Protein AF-A0A7C2QTT9-F1 (afdb_monomer)

Radius of gyration: 12.9 Å; Cα contacts (8 Å, |Δi|>4): 95; chains: 1; bounding box: 22×34×33 Å

Structure (mmCIF, N/CA/C/O backbone):
data_AF-A0A7C2QTT9-F1
#
_entry.id   AF-A0A7C2QTT9-F1
#
loop_
_atom_site.group_PDB
_atom_site.id
_atom_site.type_symbol
_atom_site.label_atom_id
_atom_site.label_alt_id
_atom_site.label_comp_id
_atom_site.label_asym_id
_atom_site.label_entity_id
_atom_site.label_seq_id
_atom_site.pdbx_PDB_ins_code
_atom_site.Cartn_x
_atom_site.Cartn_y
_atom_site.Cartn_z
_atom_site.occupancy
_atom_site.B_iso_or_equiv
_atom_site.auth_seq_id
_atom_site.auth_comp_id
_atom_site.auth_asym_id
_atom_site.auth_atom_id
_atom_site.pdbx_PDB_model_num
ATOM 1 N N . MET A 1 1 ? -8.439 10.350 14.409 1.00 94.12 1 MET A N 1
ATOM 2 C CA . MET A 1 1 ? -8.219 8.907 14.194 1.00 94.12 1 MET A CA 1
ATOM 3 C C . MET A 1 1 ? -6.976 8.754 13.346 1.00 94.12 1 MET A C 1
ATOM 5 O O . MET A 1 1 ? -6.868 9.468 12.357 1.00 94.12 1 MET A O 1
ATOM 9 N N . LEU A 1 2 ? -6.040 7.904 13.759 1.00 96.06 2 LEU A N 1
ATOM 10 C CA . LEU A 1 2 ? -4.827 7.636 12.989 1.00 96.06 2 LEU A CA 1
ATOM 11 C C . LEU A 1 2 ? -5.131 6.587 11.914 1.00 96.06 2 LEU A C 1
ATOM 13 O O . LEU A 1 2 ? -5.771 5.585 12.222 1.00 96.06 2 LEU A O 1
ATOM 17 N N . ILE A 1 3 ? -4.692 6.838 10.685 1.00 97.06 3 ILE A N 1
ATOM 18 C CA . ILE A 1 3 ? -4.789 5.933 9.540 1.00 97.06 3 ILE A CA 1
ATOM 19 C C . ILE A 1 3 ? -3.374 5.640 9.055 1.00 97.06 3 ILE A C 1
ATOM 21 O O . ILE A 1 3 ? -2.661 6.565 8.657 1.00 97.06 3 ILE A O 1
ATOM 25 N N . LYS A 1 4 ? -2.977 4.367 9.053 1.00 97.81 4 LYS A N 1
ATOM 26 C CA . LYS A 1 4 ? -1.741 3.930 8.402 1.00 97.81 4 LYS A CA 1
ATOM 27 C C . LYS A 1 4 ? -2.019 3.718 6.921 1.00 97.81 4 LYS A C 1
ATOM 29 O O . LYS A 1 4 ? -2.874 2.911 6.553 1.00 97.81 4 LYS A O 1
ATOM 34 N N . VAL A 1 5 ? -1.300 4.459 6.088 1.00 96.81 5 VAL A N 1
ATOM 35 C CA . VAL A 1 5 ? -1.335 4.359 4.631 1.00 96.81 5 VAL A CA 1
ATOM 36 C C . VAL A 1 5 ? -0.030 3.727 4.188 1.00 96.81 5 VAL A C 1
ATOM 38 O O . VAL A 1 5 ? 1.024 4.352 4.277 1.00 96.81 5 VAL A O 1
ATOM 41 N N . ALA A 1 6 ? -0.104 2.475 3.753 1.00 97.44 6 ALA A N 1
ATOM 42 C CA . ALA A 1 6 ? 1.051 1.725 3.302 1.00 97.44 6 ALA A CA 1
ATOM 43 C C . ALA A 1 6 ? 1.146 1.726 1.774 1.00 97.44 6 ALA A C 1
ATOM 45 O O . ALA A 1 6 ? 0.205 1.307 1.105 1.00 97.44 6 ALA A O 1
ATOM 46 N N . HIS A 1 7 ? 2.263 2.177 1.214 1.00 95.75 7 HIS A N 1
ATOM 47 C CA . HIS A 1 7 ? 2.486 2.215 -0.233 1.00 95.75 7 HIS A CA 1
ATOM 48 C C . HIS A 1 7 ? 3.958 1.978 -0.579 1.00 95.75 7 HIS A C 1
ATOM 50 O O . HIS A 1 7 ? 4.821 1.918 0.304 1.00 95.75 7 HIS A O 1
ATOM 56 N N . SER A 1 8 ? 4.255 1.796 -1.864 1.00 93.88 8 SER A 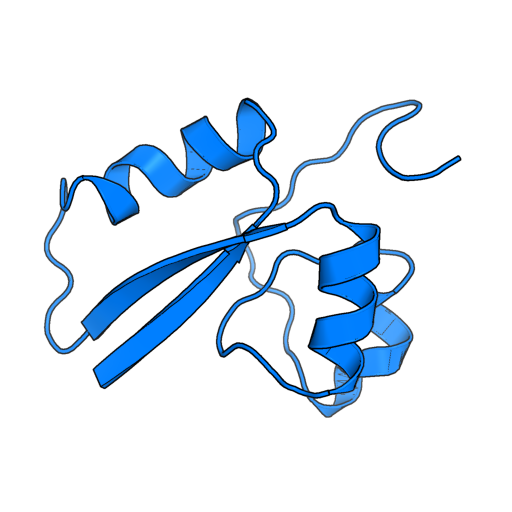N 1
ATOM 57 C CA . SER A 1 8 ? 5.629 1.572 -2.296 1.00 93.88 8 SER A CA 1
ATOM 58 C C . SER A 1 8 ? 6.449 2.865 -2.231 1.00 93.88 8 SER A C 1
ATOM 60 O O . SER A 1 8 ? 5.893 3.968 -2.242 1.00 93.88 8 SER A O 1
ATOM 62 N N . PRO A 1 9 ? 7.785 2.773 -2.155 1.00 92.44 9 PRO A N 1
ATOM 63 C CA . PRO A 1 9 ? 8.653 3.936 -2.289 1.00 92.44 9 PRO A CA 1
ATOM 64 C C . PRO A 1 9 ? 8.822 4.389 -3.754 1.00 92.44 9 PRO A C 1
ATOM 66 O O . PRO A 1 9 ? 9.702 5.212 -4.026 1.00 92.44 9 PRO A O 1
ATOM 69 N N . ASP A 1 10 ? 8.035 3.853 -4.695 1.00 90.56 10 ASP A N 1
ATOM 70 C CA . ASP A 1 10 ? 8.178 4.144 -6.118 1.00 90.56 10 ASP A CA 1
ATOM 71 C C . ASP A 1 10 ? 7.774 5.599 -6.440 1.00 90.56 10 ASP A C 1
ATOM 73 O O . ASP A 1 10 ? 6.963 6.210 -5.730 1.00 90.56 10 ASP A O 1
ATOM 77 N N . PRO A 1 11 ? 8.353 6.218 -7.490 1.00 91.31 11 PRO A N 1
ATOM 78 C CA . PRO A 1 11 ? 8.135 7.636 -7.782 1.00 91.31 11 PRO A CA 1
ATOM 79 C C . PRO A 1 11 ? 6.672 8.027 -8.024 1.00 91.31 11 PRO A C 1
ATOM 81 O O . PRO A 1 11 ? 6.274 9.149 -7.711 1.00 91.31 11 PRO A O 1
ATOM 84 N N . ASP A 1 12 ? 5.881 7.129 -8.600 1.00 90.75 12 ASP A N 1
ATOM 85 C CA . ASP A 1 12 ? 4.449 7.298 -8.825 1.00 90.75 12 ASP A CA 1
ATOM 86 C C . ASP A 1 12 ? 3.664 7.321 -7.509 1.00 90.75 12 ASP A C 1
ATOM 88 O O . ASP A 1 12 ? 2.871 8.242 -7.305 1.00 90.75 12 ASP A O 1
ATOM 92 N N . ASP A 1 13 ? 3.943 6.403 -6.582 1.00 92.25 13 ASP A N 1
ATOM 93 C CA . ASP A 1 13 ? 3.342 6.410 -5.243 1.00 92.25 13 ASP A CA 1
ATOM 94 C C . ASP A 1 13 ? 3.766 7.652 -4.448 1.00 92.25 13 ASP A C 1
ATOM 96 O O . ASP A 1 13 ? 2.926 8.361 -3.883 1.00 92.25 13 ASP A O 1
ATOM 100 N N . ALA A 1 14 ? 5.055 7.999 -4.482 1.00 92.44 14 ALA A N 1
ATOM 101 C CA . ALA A 1 14 ? 5.563 9.213 -3.850 1.00 92.44 14 ALA A CA 1
ATOM 102 C C . ALA A 1 14 ? 4.855 10.473 -4.376 1.00 92.44 14 ALA A C 1
ATOM 104 O O . ALA A 1 14 ? 4.542 11.384 -3.605 1.00 92.44 14 ALA A O 1
ATOM 105 N N . PHE A 1 15 ? 4.567 10.525 -5.679 1.00 93.44 15 PHE A N 1
ATOM 106 C CA . PHE A 1 15 ? 3.804 11.613 -6.278 1.00 93.44 15 PHE A CA 1
ATOM 107 C C . PHE A 1 15 ? 2.337 11.606 -5.828 1.00 93.44 15 PHE A C 1
ATOM 109 O O . PHE A 1 15 ? 1.822 12.656 -5.434 1.00 93.44 15 PHE A O 1
ATOM 116 N N . MET A 1 16 ? 1.672 10.446 -5.840 1.00 93.06 16 MET A N 1
ATOM 117 C CA . MET A 1 16 ? 0.266 10.309 -5.441 1.00 93.06 16 MET A CA 1
ATOM 11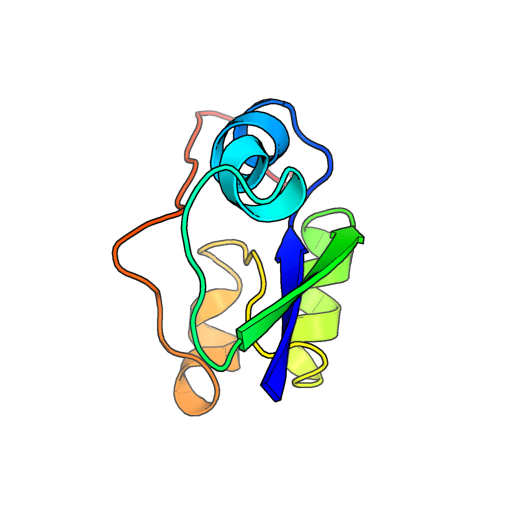8 C C . MET A 1 16 ? 0.025 10.739 -3.987 1.00 93.06 16 MET A C 1
ATOM 120 O O . MET A 1 16 ? -0.944 11.450 -3.710 1.00 93.06 16 MET A O 1
ATOM 124 N N . PHE A 1 17 ? 0.916 10.368 -3.064 1.00 93.12 17 PHE A N 1
ATOM 125 C CA . PHE A 1 17 ? 0.739 10.617 -1.629 1.00 93.12 17 PHE A CA 1
ATOM 126 C C . PHE A 1 17 ? 1.417 11.895 -1.112 1.00 93.12 17 PHE A C 1
ATOM 128 O O . PHE A 1 17 ? 1.158 12.308 0.023 1.00 93.12 17 PHE A O 1
ATOM 135 N N . TYR A 1 18 ? 2.201 12.603 -1.936 1.00 94.50 18 TYR A N 1
ATOM 136 C CA . TYR A 1 18 ? 2.929 13.819 -1.540 1.00 94.50 18 TYR A CA 1
ATOM 137 C C . TYR A 1 18 ? 2.058 14.844 -0.799 1.00 94.50 18 TYR A C 1
ATOM 139 O O . TYR A 1 18 ? 2.429 15.349 0.264 1.00 94.50 18 TYR A O 1
ATOM 147 N N . ALA A 1 19 ? 0.887 15.170 -1.353 1.00 95.06 19 ALA A N 1
ATOM 148 C CA . ALA A 1 19 ? 0.007 16.185 -0.780 1.00 95.06 19 ALA A CA 1
ATOM 149 C C . ALA A 1 19 ? -0.542 15.768 0.595 1.00 95.06 19 ALA A C 1
ATOM 151 O O . ALA A 1 19 ? -0.685 16.621 1.475 1.00 95.06 19 ALA A O 1
ATOM 152 N N . LEU A 1 20 ? -0.801 14.470 0.783 1.00 93.50 20 LEU A N 1
ATOM 153 C CA . LEU A 1 20 ? -1.258 13.895 2.045 1.00 93.50 20 LEU A CA 1
ATOM 154 C C . LEU A 1 20 ? -0.138 13.954 3.090 1.00 93.50 20 LEU A C 1
ATOM 156 O O . LEU A 1 20 ? -0.317 14.546 4.157 1.00 93.50 20 LEU A O 1
ATOM 160 N N . LYS A 1 21 ? 1.051 13.446 2.742 1.00 91.69 21 LYS A N 1
ATOM 161 C CA . LYS A 1 21 ? 2.240 13.438 3.606 1.00 91.69 21 LYS A CA 1
ATOM 162 C C . LYS A 1 21 ? 2.643 14.838 4.060 1.00 91.69 21 LYS A C 1
ATOM 164 O O . LYS A 1 21 ? 2.946 15.062 5.231 1.00 91.69 21 LYS A O 1
ATOM 169 N N . MET A 1 22 ? 2.616 15.798 3.138 1.00 95.00 22 MET A N 1
ATOM 170 C CA . MET A 1 22 ? 2.998 17.188 3.391 1.00 95.00 22 MET A CA 1
ATOM 171 C C . MET A 1 22 ? 1.853 18.052 3.935 1.00 95.00 22 MET A C 1
ATOM 173 O O . MET A 1 22 ? 2.013 19.272 4.020 1.00 95.00 22 MET A O 1
ATOM 177 N N . LYS A 1 23 ? 0.706 17.447 4.286 1.00 94.44 23 LYS A N 1
ATOM 178 C CA . LYS A 1 23 ? -0.475 18.118 4.856 1.00 94.44 23 LYS A CA 1
ATOM 179 C C . LYS A 1 23 ? -0.918 19.335 4.030 1.00 94.44 23 LYS A C 1
ATOM 181 O O . LYS A 1 23 ? -1.213 20.402 4.566 1.00 94.44 23 LYS A O 1
ATOM 186 N N . LYS A 1 24 ? -0.924 19.192 2.700 1.00 97.06 24 LYS A N 1
ATOM 187 C CA . LYS A 1 24 ? -1.227 20.269 1.736 1.00 97.06 24 LYS A CA 1
ATOM 188 C C . LYS A 1 24 ? -2.720 20.568 1.597 1.00 97.06 24 LYS A C 1
ATOM 190 O O . LYS A 1 24 ? -3.075 21.529 0.922 1.00 97.06 24 LYS A O 1
ATOM 195 N N . PHE A 1 25 ? -3.581 19.775 2.228 1.00 95.75 25 PHE A N 1
ATOM 196 C CA . PHE A 1 25 ? -5.021 19.993 2.288 1.00 95.75 25 PHE A CA 1
ATOM 197 C C . PHE A 1 25 ? -5.576 19.601 3.669 1.00 95.75 25 PHE A C 1
ATOM 199 O O . PHE A 1 25 ? -4.939 18.817 4.378 1.00 95.75 25 PHE A O 1
ATOM 206 N N . PRO A 1 26 ? -6.740 20.141 4.081 1.00 96.31 26 PRO A N 1
ATOM 207 C CA . PRO A 1 26 ? -7.347 19.799 5.363 1.00 96.31 26 PRO A CA 1
ATOM 208 C C . PRO A 1 26 ? -7.786 18.333 5.431 1.00 96.31 26 PRO A C 1
ATOM 210 O O . PRO A 1 26 ? -8.517 17.856 4.566 1.00 96.31 26 PRO A O 1
ATOM 213 N N . THR A 1 27 ? -7.419 17.655 6.516 1.00 95.06 27 THR A N 1
ATOM 214 C CA . THR A 1 27 ? -7.859 16.293 6.847 1.00 95.06 27 THR A CA 1
ATOM 215 C C . THR A 1 27 ? -8.555 16.286 8.214 1.00 95.06 27 THR A C 1
ATOM 217 O O . THR A 1 27 ? -7.995 15.809 9.202 1.00 95.06 27 THR A O 1
ATOM 220 N N . PRO A 1 28 ? -9.756 16.883 8.340 1.00 94.62 28 PRO A N 1
ATOM 221 C CA . PRO A 1 28 ? -10.425 16.982 9.632 1.00 94.62 28 PRO A CA 1
ATOM 222 C C . PRO A 1 28 ? -10.690 15.583 10.198 1.00 94.62 28 PRO A C 1
ATOM 224 O O . PRO A 1 28 ? -11.130 14.691 9.480 1.00 94.62 28 PRO A O 1
ATOM 227 N N . ASN A 1 29 ? -10.438 15.406 11.496 1.00 96.06 29 ASN A N 1
ATOM 228 C CA . ASN A 1 29 ? -10.628 14.158 12.249 1.00 96.06 29 ASN A CA 1
ATOM 229 C C . ASN A 1 29 ? -9.668 13.002 11.910 1.00 96.06 29 ASN A C 1
ATOM 231 O O . ASN A 1 29 ? -9.690 11.994 12.625 1.00 96.06 29 ASN A O 1
ATOM 235 N N . TYR A 1 30 ? -8.801 13.144 10.904 1.00 95.94 30 TYR A N 1
ATOM 236 C CA . TYR A 1 30 ? -7.855 12.107 10.490 1.00 95.94 30 TYR A CA 1
ATOM 237 C C . TYR A 1 30 ? -6.408 12.591 10.556 1.00 95.94 30 TYR A C 1
ATOM 239 O O . TYR A 1 30 ? -6.077 13.696 10.126 1.00 95.94 30 TYR A O 1
ATOM 247 N N . GLU A 1 31 ? -5.546 11.720 11.064 1.00 95.50 31 GLU A N 1
ATOM 248 C CA . GLU A 1 31 ? -4.098 11.828 10.939 1.00 95.50 31 GLU A CA 1
ATOM 249 C C . GLU A 1 31 ? -3.606 10.657 10.099 1.00 95.50 31 GLU A C 1
ATOM 251 O O . GLU A 1 31 ? -4.138 9.554 10.212 1.00 95.50 31 GLU A O 1
ATOM 256 N N . PHE A 1 32 ? -2.607 10.904 9.260 1.00 96.06 32 PHE A N 1
ATOM 257 C CA . PHE A 1 32 ? -2.078 9.905 8.344 1.00 96.06 32 PHE A CA 1
ATOM 258 C C . PHE A 1 32 ? -0.624 9.604 8.687 1.00 96.06 32 PHE A C 1
ATOM 260 O O . PHE A 1 32 ? 0.208 10.515 8.753 1.00 96.06 32 PHE A O 1
ATOM 267 N N . GLU A 1 33 ? -0.342 8.325 8.903 1.00 95.69 33 GLU A N 1
ATOM 268 C CA . GLU A 1 33 ? 1.001 7.776 9.022 1.00 95.69 33 GLU A CA 1
ATOM 269 C C . GLU A 1 33 ? 1.350 7.043 7.731 1.00 95.69 33 GLU A C 1
ATOM 271 O O . GLU A 1 33 ? 0.537 6.312 7.174 1.00 95.69 33 GLU A O 1
ATOM 276 N N . ASP A 1 34 ? 2.564 7.275 7.258 1.00 94.75 34 ASP A N 1
ATOM 277 C CA . ASP A 1 34 ? 3.043 6.814 5.963 1.00 94.75 34 ASP A CA 1
ATOM 278 C C . ASP A 1 34 ? 3.963 5.613 6.191 1.00 94.75 34 ASP A C 1
ATOM 280 O O . ASP A 1 34 ? 4.951 5.737 6.926 1.00 94.75 34 ASP A O 1
ATOM 284 N N . ILE A 1 35 ? 3.616 4.464 5.616 1.00 97.44 35 ILE A N 1
ATOM 285 C CA . ILE A 1 35 ? 4.349 3.208 5.773 1.00 97.44 35 ILE A CA 1
ATOM 286 C C . ILE A 1 35 ? 4.897 2.795 4.408 1.00 97.44 35 ILE A C 1
ATOM 288 O O . ILE A 1 35 ? 4.151 2.432 3.504 1.00 97.44 35 ILE A O 1
A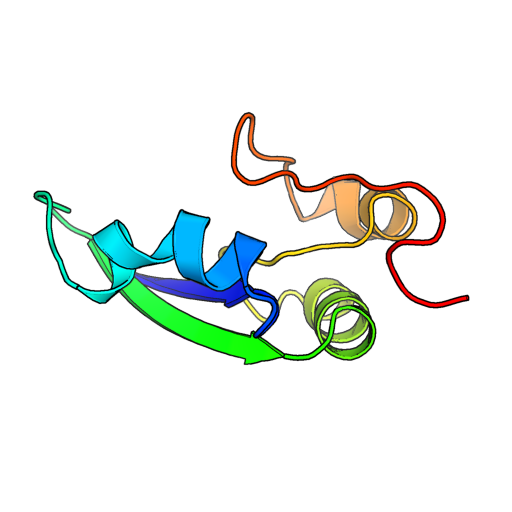TOM 292 N N . LEU A 1 36 ? 6.218 2.814 4.266 1.00 96.75 36 LEU A N 1
ATOM 293 C CA . LEU A 1 36 ? 6.868 2.410 3.022 1.00 96.75 36 LEU A CA 1
ATOM 294 C C . LEU A 1 36 ? 7.210 0.920 3.049 1.00 96.75 36 LEU A C 1
ATOM 296 O O . LEU A 1 36 ? 7.829 0.439 4.000 1.00 96.75 36 LEU A O 1
ATOM 300 N N . GLY A 1 37 ? 6.861 0.208 1.982 1.00 96.31 37 GLY A N 1
ATOM 301 C CA . GLY A 1 37 ? 7.231 -1.194 1.787 1.00 96.31 37 GLY A CA 1
ATOM 302 C C . GLY A 1 37 ? 7.173 -1.590 0.318 1.00 96.31 37 GLY A C 1
ATOM 303 O O . GLY A 1 37 ? 6.383 -1.040 -0.440 1.00 96.31 37 GLY A O 1
ATOM 304 N N . ASP A 1 38 ? 8.006 -2.537 -0.108 1.00 94.38 38 ASP A N 1
ATOM 305 C CA . ASP A 1 38 ? 7.867 -3.104 -1.451 1.00 94.38 38 ASP A CA 1
ATOM 306 C C . ASP A 1 38 ? 6.527 -3.848 -1.589 1.00 94.38 38 ASP A C 1
ATOM 308 O O . ASP A 1 38 ? 5.962 -4.332 -0.604 1.00 94.38 38 ASP A O 1
ATOM 312 N N . ILE A 1 39 ? 6.013 -3.957 -2.815 1.00 92.94 39 ILE A N 1
ATOM 313 C CA . ILE A 1 39 ? 4.662 -4.483 -3.049 1.00 92.94 39 ILE A CA 1
ATOM 314 C C . ILE A 1 39 ? 4.477 -5.928 -2.562 1.00 92.94 39 ILE A C 1
ATOM 316 O O . ILE A 1 39 ? 3.373 -6.291 -2.172 1.00 92.94 39 ILE A O 1
ATOM 320 N N . GLU A 1 40 ? 5.530 -6.752 -2.529 1.00 94.38 40 GLU A N 1
ATOM 321 C CA . GLU A 1 40 ? 5.441 -8.125 -2.018 1.00 94.38 40 GLU A CA 1
ATOM 322 C C . GLU A 1 40 ? 5.357 -8.147 -0.487 1.00 94.38 40 GLU A C 1
ATOM 324 O O . GLU A 1 40 ? 4.559 -8.897 0.083 1.00 94.38 40 GLU A O 1
ATOM 329 N N . THR A 1 41 ? 6.110 -7.281 0.192 1.00 97.38 41 THR A N 1
ATOM 330 C CA . THR A 1 41 ? 5.941 -7.046 1.631 1.00 97.38 41 THR A CA 1
ATOM 331 C C . THR A 1 41 ? 4.528 -6.550 1.942 1.00 97.38 41 THR A C 1
ATOM 333 O O . THR A 1 41 ? 3.870 -7.104 2.824 1.00 97.38 41 THR A O 1
ATOM 336 N N . LEU A 1 42 ? 4.014 -5.574 1.187 1.00 97.25 42 LEU A N 1
ATOM 337 C CA . LEU A 1 42 ? 2.660 -5.045 1.386 1.00 97.25 42 LEU A CA 1
ATOM 338 C C . LEU A 1 42 ? 1.576 -6.097 1.118 1.00 97.25 42 LEU A C 1
ATOM 340 O O . LEU A 1 42 ? 0.649 -6.223 1.916 1.00 97.25 42 LEU A O 1
ATOM 344 N N . ASN A 1 43 ? 1.732 -6.927 0.079 1.00 97.06 43 ASN A N 1
ATOM 345 C CA . ASN A 1 43 ? 0.843 -8.065 -0.175 1.00 97.06 43 ASN A CA 1
ATOM 346 C C . ASN A 1 43 ? 0.754 -8.988 1.052 1.00 97.06 43 ASN A C 1
ATOM 348 O O . ASN A 1 43 ? -0.339 -9.400 1.438 1.00 97.06 43 ASN A O 1
ATOM 352 N N . ARG A 1 44 ? 1.887 -9.308 1.692 1.00 97.75 44 ARG A N 1
ATOM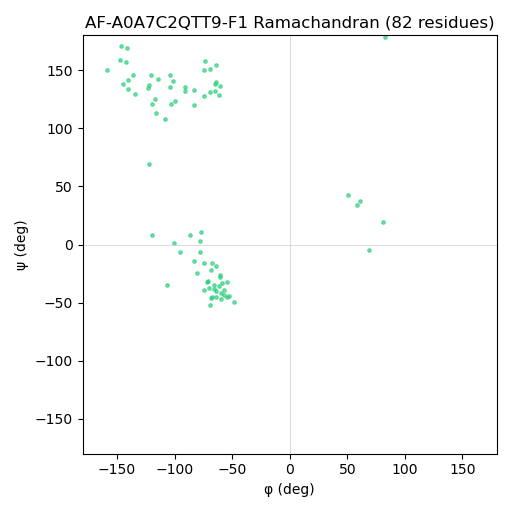 353 C CA . ARG A 1 44 ? 1.929 -10.189 2.875 1.00 97.75 44 ARG A CA 1
ATOM 354 C C . ARG A 1 44 ? 1.319 -9.548 4.114 1.00 97.75 44 ARG A C 1
ATOM 356 O O . ARG A 1 44 ? 0.689 -10.250 4.902 1.00 97.75 44 ARG A O 1
ATOM 363 N N . GLU A 1 45 ? 1.515 -8.250 4.302 1.00 98.25 45 GLU A N 1
ATOM 364 C CA . GLU A 1 45 ? 0.942 -7.507 5.426 1.00 98.25 45 GLU A CA 1
ATOM 365 C C . GLU A 1 45 ? -0.570 -7.301 5.275 1.00 98.25 45 GLU A C 1
ATOM 367 O O . GLU A 1 45 ? -1.298 -7.372 6.265 1.00 98.25 45 GLU A O 1
ATOM 372 N N . ALA A 1 46 ? -1.075 -7.160 4.048 1.00 97.81 46 ALA A N 1
ATOM 373 C CA . ALA A 1 46 ? -2.510 -7.096 3.788 1.00 97.81 46 ALA A CA 1
ATOM 374 C C . ALA A 1 46 ? -3.241 -8.382 4.217 1.00 97.81 46 ALA A C 1
ATOM 376 O O . ALA A 1 46 ? -4.337 -8.312 4.768 1.00 97.81 46 ALA A O 1
ATOM 377 N N . MET A 1 47 ? -2.608 -9.555 4.068 1.00 97.38 47 MET A N 1
ATOM 378 C CA . MET A 1 47 ? -3.153 -10.837 4.556 1.00 97.38 47 MET A CA 1
ATOM 379 C C . MET A 1 47 ? -3.285 -10.897 6.087 1.00 97.38 47 MET A C 1
ATOM 381 O O . MET A 1 47 ? -3.988 -11.758 6.610 1.00 97.38 47 MET A O 1
ATOM 385 N N . LYS A 1 48 ? -2.575 -10.023 6.810 1.00 98.00 48 LYS A N 1
ATOM 386 C CA . LYS A 1 48 ? -2.613 -9.907 8.276 1.00 98.00 48 LYS A CA 1
ATOM 387 C 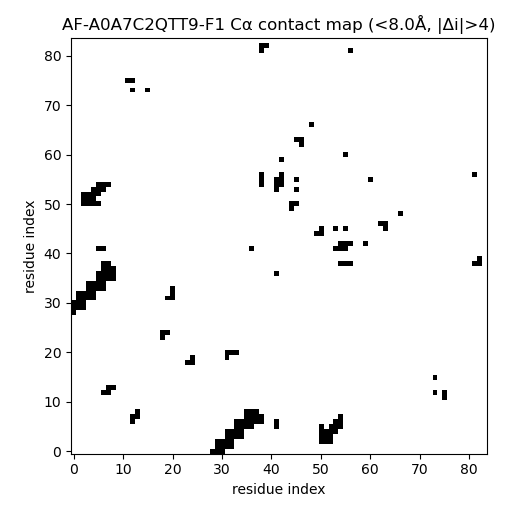C . LYS A 1 48 ? -3.488 -8.749 8.752 1.00 98.00 48 LYS A C 1
ATOM 389 O O . LYS A 1 48 ? -3.560 -8.517 9.955 1.00 98.00 48 LYS A O 1
ATOM 394 N N . GLU A 1 49 ? -4.107 -8.018 7.826 1.00 97.50 49 GLU A N 1
ATOM 395 C CA . GLU A 1 49 ? -4.916 -6.833 8.115 1.00 97.50 49 GLU A CA 1
ATOM 396 C C . GLU A 1 49 ? -4.111 -5.738 8.858 1.00 97.50 49 GLU A C 1
ATOM 398 O O . GLU A 1 49 ? -4.625 -5.024 9.718 1.00 97.50 49 GLU A O 1
ATOM 403 N N . SER A 1 50 ? -2.810 -5.611 8.551 1.00 98.00 50 SER A N 1
ATOM 404 C CA . SER A 1 50 ? -1.872 -4.771 9.318 1.00 98.00 50 SER A CA 1
ATOM 405 C C . SER A 1 50 ? -2.115 -3.259 9.201 1.00 98.00 50 SER A C 1
ATOM 407 O O . SER A 1 50 ? -1.666 -2.501 10.072 1.00 98.00 50 SER A O 1
ATOM 409 N N . TYR A 1 51 ? -2.786 -2.796 8.141 1.00 98.06 51 TYR A N 1
ATOM 410 C CA . TYR A 1 51 ? -2.934 -1.372 7.805 1.00 98.06 51 TYR A CA 1
ATOM 411 C C . TYR A 1 51 ? -4.363 -1.030 7.383 1.00 98.06 51 TYR A C 1
ATOM 413 O O . TYR A 1 51 ? -5.019 -1.822 6.709 1.00 98.06 51 TYR A O 1
ATOM 421 N N . GLU A 1 52 ? -4.834 0.171 7.719 1.00 97.44 52 GLU A N 1
ATOM 422 C CA . GLU A 1 52 ? -6.173 0.631 7.332 1.00 97.44 52 GLU A CA 1
ATOM 423 C C . GLU A 1 52 ? -6.270 0.931 5.826 1.00 97.44 52 GLU A C 1
ATOM 425 O O . GLU A 1 52 ? -7.328 0.744 5.227 1.00 97.44 52 GLU A O 1
ATOM 430 N N . VAL A 1 53 ? -5.170 1.373 5.205 1.00 96.88 53 VAL A N 1
ATOM 431 C CA . VAL A 1 53 ? -5.045 1.574 3.755 1.00 96.88 53 VAL A CA 1
ATOM 432 C C . VAL A 1 53 ? -3.712 0.987 3.298 1.00 96.88 53 VAL A C 1
ATOM 434 O O . VAL A 1 53 ? -2.674 1.295 3.876 1.00 96.88 53 VAL A O 1
ATOM 437 N N . THR A 1 54 ? -3.714 0.152 2.258 1.00 97.56 54 THR A N 1
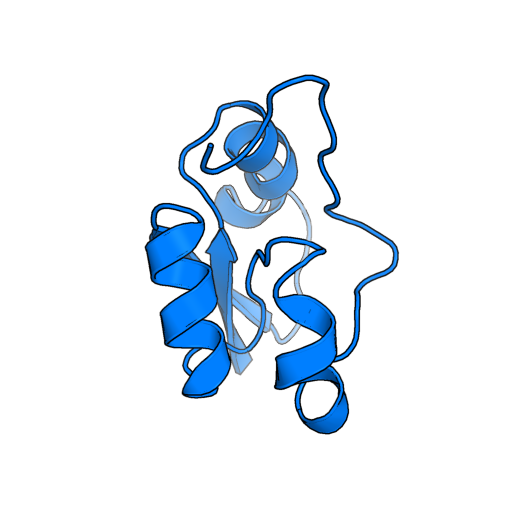ATOM 438 C CA . THR A 1 54 ? -2.485 -0.460 1.735 1.00 97.56 54 THR A CA 1
ATOM 439 C C . THR A 1 54 ? -2.527 -0.611 0.217 1.00 97.56 54 THR A C 1
ATOM 441 O O . THR A 1 54 ? -3.559 -0.978 -0.347 1.00 97.56 54 THR A O 1
ATOM 444 N N . ALA A 1 55 ? -1.409 -0.317 -0.448 1.00 96.31 55 ALA A N 1
ATOM 445 C CA . ALA A 1 55 ? -1.180 -0.699 -1.830 1.00 96.31 55 ALA A CA 1
ATOM 446 C C . ALA A 1 55 ? -1.125 -2.227 -1.929 1.00 96.31 55 ALA A C 1
ATOM 448 O O . ALA A 1 55 ? -0.535 -2.906 -1.090 1.00 96.31 55 ALA A O 1
ATOM 449 N N . ILE A 1 56 ? -1.748 -2.762 -2.971 1.00 95.94 56 ILE A N 1
ATOM 450 C CA . ILE A 1 56 ? -1.862 -4.197 -3.195 1.00 95.94 56 ILE A CA 1
ATOM 451 C C . ILE A 1 56 ? -1.680 -4.472 -4.680 1.00 95.94 56 ILE A C 1
ATOM 453 O O . ILE A 1 56 ? -2.175 -3.728 -5.530 1.00 95.94 56 ILE A O 1
ATOM 457 N N . SER A 1 57 ? -0.996 -5.561 -5.018 1.00 94.19 57 SER A N 1
ATOM 458 C CA . SER A 1 57 ? -1.034 -6.035 -6.397 1.00 94.19 57 SER A CA 1
ATOM 459 C C . SER A 1 57 ? -2.461 -6.467 -6.754 1.00 94.19 57 SER A C 1
ATOM 461 O O . SER A 1 57 ? -3.147 -7.122 -5.967 1.00 94.19 57 SER A O 1
ATOM 463 N N . ILE A 1 58 ? -2.918 -6.160 -7.971 1.00 92.31 58 ILE A N 1
ATOM 464 C CA . ILE A 1 58 ? -4.271 -6.561 -8.396 1.00 92.31 58 ILE A CA 1
ATOM 465 C C . ILE A 1 58 ? -4.455 -8.087 -8.385 1.00 92.31 58 ILE A C 1
ATOM 467 O O . ILE A 1 58 ? -5.560 -8.582 -8.190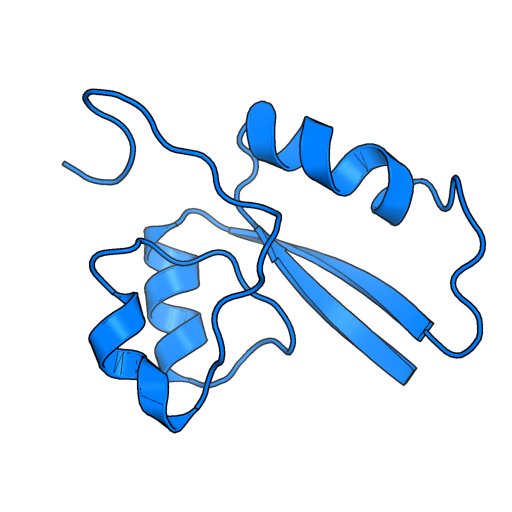 1.00 92.31 58 ILE A O 1
ATOM 471 N N . HIS A 1 59 ? -3.358 -8.833 -8.541 1.00 92.44 59 HIS A N 1
ATOM 472 C CA . HIS A 1 59 ? -3.338 -10.284 -8.394 1.00 92.44 59 HIS A CA 1
ATOM 473 C C . HIS A 1 59 ? -3.625 -10.740 -6.957 1.00 92.44 59 HIS A C 1
ATOM 475 O O . HIS A 1 59 ? -4.305 -11.746 -6.771 1.00 92.44 59 HIS A O 1
ATOM 481 N N . ALA A 1 60 ? -3.121 -10.021 -5.949 1.00 95.12 60 ALA A N 1
ATOM 482 C CA . ALA A 1 60 ? -3.300 -10.376 -4.545 1.00 95.12 60 ALA A CA 1
ATOM 483 C C . ALA A 1 60 ? -4.666 -9.941 -3.980 1.00 95.12 60 ALA A C 1
ATOM 485 O O . ALA A 1 60 ? -5.168 -10.571 -3.051 1.00 95.12 60 ALA A O 1
ATOM 486 N N . TYR A 1 61 ? -5.309 -8.918 -4.555 1.00 96.19 61 TYR A N 1
ATOM 487 C CA . TYR A 1 61 ? -6.582 -8.393 -4.045 1.00 96.19 61 TYR A CA 1
ATOM 488 C C . TYR A 1 61 ? -7.703 -9.442 -3.853 1.00 96.19 61 TYR A C 1
ATOM 490 O O . TYR A 1 61 ? -8.336 -9.426 -2.795 1.00 96.19 61 TYR A O 1
ATOM 498 N N . PRO A 1 62 ? -7.963 -10.386 -4.786 1.00 97.19 62 PRO A N 1
ATOM 499 C CA . PRO A 1 62 ? -9.017 -11.386 -4.606 1.00 97.19 62 PRO A CA 1
ATOM 500 C C . PRO A 1 62 ? -8.905 -12.187 -3.301 1.00 97.19 62 PRO A C 1
ATOM 502 O O . PRO A 1 62 ? -9.934 -12.533 -2.723 1.00 97.19 62 PRO A O 1
ATOM 505 N N . TYR A 1 63 ? -7.685 -12.428 -2.808 1.00 97.56 63 TYR A N 1
ATOM 506 C CA . TYR A 1 63 ? -7.430 -13.201 -1.587 1.00 97.56 63 TYR A CA 1
ATOM 507 C C . TYR A 1 63 ? -7.754 -12.451 -0.289 1.00 97.56 63 TYR A C 1
ATOM 509 O O . TYR A 1 63 ? -7.861 -13.090 0.752 1.00 97.56 63 TYR A O 1
ATOM 517 N N . ILE A 1 64 ? -7.911 -11.125 -0.348 1.00 97.56 64 ILE A N 1
ATOM 518 C CA . ILE A 1 64 ? -8.234 -10.261 0.802 1.00 97.56 64 ILE A CA 1
ATOM 519 C C . ILE A 1 64 ? -9.558 -9.506 0.617 1.00 97.56 64 ILE A C 1
ATOM 521 O O . ILE A 1 64 ? -9.878 -8.594 1.380 1.00 97.56 64 ILE A O 1
ATOM 525 N N . SER A 1 65 ? -10.316 -9.840 -0.430 1.00 97.81 65 SER A N 1
ATOM 526 C CA . SER A 1 65 ? -11.501 -9.083 -0.853 1.00 97.81 65 SER A CA 1
ATOM 527 C C . SER A 1 65 ? -12.671 -9.138 0.138 1.00 97.81 65 SER A C 1
ATOM 529 O O . SER A 1 65 ? -13.573 -8.307 0.069 1.00 97.81 65 SER A O 1
ATOM 531 N N . ASP A 1 66 ? -12.654 -10.075 1.087 1.00 97.75 66 ASP A N 1
ATOM 532 C CA . ASP A 1 66 ? -13.607 -10.151 2.196 1.00 97.75 66 ASP A CA 1
ATOM 533 C C . ASP A 1 66 ? -13.240 -9.234 3.378 1.00 97.75 66 ASP A C 1
ATOM 535 O O . ASP A 1 66 ? -14.081 -8.995 4.246 1.00 97.75 66 ASP A O 1
ATOM 539 N N . LYS A 1 67 ? -12.003 -8.720 3.419 1.00 97.69 67 LYS A N 1
ATOM 540 C CA . LYS A 1 67 ? -11.485 -7.812 4.459 1.00 97.69 67 LYS A CA 1
ATOM 541 C C . LYS A 1 67 ? -11.330 -6.378 3.969 1.00 97.69 67 LYS A C 1
ATOM 543 O O . LYS A 1 67 ? -11.568 -5.439 4.724 1.00 97.69 67 LYS A O 1
ATOM 548 N N . TYR A 1 68 ? -10.956 -6.213 2.703 1.00 98.06 68 TYR A N 1
ATOM 549 C CA . TYR A 1 68 ? -10.637 -4.922 2.102 1.00 98.06 68 TYR A CA 1
ATOM 550 C C . TYR A 1 68 ? -11.533 -4.588 0.909 1.00 98.06 68 TYR A C 1
ATOM 552 O O . TYR A 1 68 ? -11.877 -5.433 0.080 1.00 98.06 68 TYR A O 1
ATOM 560 N N . ALA A 1 69 ? -11.824 -3.297 0.765 1.00 97.38 69 ALA A N 1
ATOM 561 C CA . ALA A 1 69 ? -12.440 -2.734 -0.430 1.00 97.38 69 ALA A CA 1
ATOM 562 C C . ALA A 1 69 ? -11.384 -2.045 -1.306 1.00 97.38 69 ALA A C 1
ATOM 564 O O . ALA A 1 69 ? -10.506 -1.353 -0.789 1.00 97.38 69 ALA A O 1
ATOM 565 N N . LEU A 1 70 ? -11.495 -2.188 -2.631 1.00 95.56 70 LEU A N 1
ATOM 566 C CA . LEU A 1 70 ? -10.704 -1.376 -3.559 1.00 95.56 70 LEU A CA 1
ATOM 567 C C . LEU A 1 70 ? -11.179 0.077 -3.528 1.00 95.56 70 LEU A C 1
ATOM 569 O O . LEU A 1 70 ? -12.370 0.359 -3.673 1.00 95.56 70 LEU A O 1
ATOM 573 N N . LEU A 1 71 ? -10.228 0.999 -3.399 1.00 94.38 71 LEU A N 1
ATOM 574 C CA . LEU A 1 71 ? -10.487 2.419 -3.585 1.00 94.38 71 LEU A CA 1
ATOM 575 C C . LEU A 1 71 ? -10.659 2.734 -5.074 1.00 94.38 71 LEU A C 1
ATOM 577 O O . LEU A 1 71 ? -10.070 2.104 -5.949 1.00 94.38 71 LEU A O 1
ATOM 581 N N . ASN A 1 72 ? -11.461 3.755 -5.364 1.00 92.38 72 ASN A N 1
ATOM 582 C CA . ASN A 1 72 ? -11.668 4.269 -6.719 1.00 92.38 72 ASN A CA 1
ATOM 583 C C . ASN A 1 72 ? -10.510 5.160 -7.217 1.00 92.38 72 ASN A C 1
ATOM 585 O O . ASN A 1 72 ? -10.601 5.735 -8.301 1.00 92.38 72 ASN A O 1
ATOM 589 N N . THR A 1 73 ? -9.449 5.308 -6.422 1.00 89.75 73 THR A N 1
ATOM 590 C CA . THR A 1 73 ? -8.267 6.140 -6.679 1.00 89.75 73 THR A CA 1
ATOM 591 C C . THR A 1 73 ? -7.002 5.425 -6.191 1.00 89.75 73 THR A C 1
ATOM 593 O O . THR A 1 73 ? -7.088 4.417 -5.494 1.00 89.75 73 THR A O 1
ATOM 596 N N . GLY A 1 74 ? -5.821 5.945 -6.554 1.00 84.19 74 GLY A N 1
ATOM 597 C CA . GLY A 1 74 ? -4.536 5.432 -6.055 1.00 84.19 74 GLY A CA 1
ATOM 598 C C . GLY A 1 74 ? -4.020 4.179 -6.768 1.00 84.19 74 GLY A C 1
ATOM 599 O O . GLY A 1 74 ? -3.198 3.460 -6.215 1.00 84.19 74 GLY A O 1
ATOM 600 N N . ALA A 1 75 ? -4.512 3.894 -7.976 1.00 84.94 75 ALA A N 1
ATOM 601 C CA . ALA A 1 75 ? -4.016 2.791 -8.790 1.00 84.94 75 ALA A CA 1
ATOM 602 C C . ALA A 1 75 ? -2.886 3.256 -9.718 1.00 84.94 75 ALA A C 1
ATOM 604 O O . ALA A 1 75 ? -3.025 4.266 -10.412 1.00 84.94 75 ALA A O 1
ATOM 605 N N . SER A 1 76 ? -1.822 2.460 -9.793 1.00 81.31 76 SER A N 1
ATOM 606 C CA . SER A 1 76 ? -0.762 2.575 -10.792 1.00 81.31 76 SER A CA 1
ATOM 607 C C . SER A 1 76 ? -0.633 1.262 -11.560 1.00 81.31 76 SER A C 1
ATOM 609 O O . SE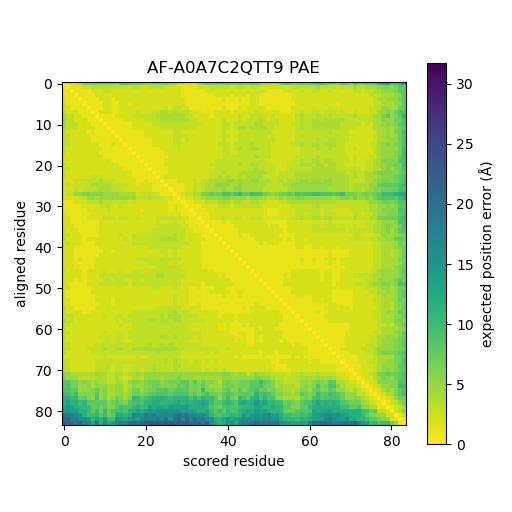R A 1 76 ? -0.693 0.180 -10.976 1.00 81.31 76 SER A O 1
ATOM 611 N N . MET A 1 77 ? -0.528 1.345 -12.887 1.00 78.00 77 MET A N 1
ATOM 612 C CA . MET A 1 77 ? -0.469 0.189 -13.783 1.00 78.00 77 MET A CA 1
ATOM 613 C C . MET A 1 77 ? 0.543 0.454 -14.893 1.00 78.00 77 MET A C 1
ATOM 615 O O . MET A 1 77 ? 0.510 1.502 -15.539 1.00 78.00 77 MET A O 1
ATOM 619 N N . GLY A 1 78 ? 1.398 -0.530 -15.167 1.00 73.94 78 GLY A N 1
ATOM 620 C CA . GLY A 1 78 ? 2.411 -0.445 -16.214 1.00 73.94 78 GLY A CA 1
ATOM 621 C C . GLY A 1 78 ? 2.690 -1.795 -16.871 1.0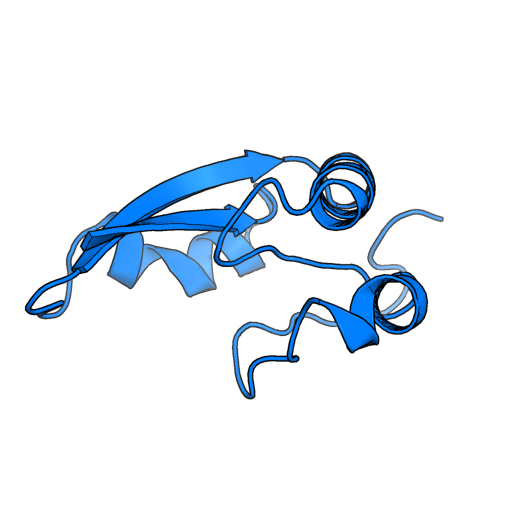0 73.94 78 GLY A C 1
ATOM 622 O O . GLY A 1 78 ? 2.419 -2.858 -16.313 1.00 73.94 78 GLY A O 1
ATOM 623 N N . LEU A 1 79 ? 3.250 -1.762 -18.081 1.00 72.75 79 LEU A N 1
ATOM 624 C CA . LEU A 1 79 ? 3.741 -2.964 -18.752 1.00 72.75 79 LEU A CA 1
ATOM 625 C C . LEU A 1 79 ? 5.061 -3.398 -18.092 1.00 72.75 79 LEU A C 1
ATOM 627 O O . LEU A 1 79 ? 5.981 -2.589 -18.011 1.00 72.75 79 LEU A O 1
ATOM 631 N N . LYS A 1 80 ? 5.169 -4.670 -17.674 1.00 69.12 80 LYS A N 1
ATOM 632 C CA . LYS A 1 80 ? 6.313 -5.204 -16.896 1.00 69.12 80 LYS A CA 1
ATOM 633 C C . LYS A 1 80 ? 6.512 -4.506 -15.536 1.00 69.12 80 LYS A C 1
ATOM 635 O O . LYS A 1 80 ? 7.645 -4.270 -15.127 1.00 69.12 80 LYS A O 1
ATOM 640 N N . TYR A 1 81 ? 5.410 -4.159 -14.872 1.00 67.00 81 TYR A N 1
ATOM 641 C CA . TYR A 1 81 ? 5.384 -3.509 -13.559 1.00 67.00 81 TYR A CA 1
ATOM 642 C C . TYR A 1 81 ? 5.003 -4.515 -12.462 1.00 67.00 81 TYR A C 1
ATOM 644 O O . TYR A 1 81 ? 4.183 -5.400 -12.711 1.00 67.00 81 TYR A O 1
ATOM 652 N N . GLY A 1 82 ? 5.560 -4.363 -11.258 1.00 62.91 82 GLY A N 1
ATOM 653 C CA . GLY A 1 82 ? 5.379 -5.309 -10.148 1.00 62.91 82 GLY A CA 1
ATOM 654 C C . GLY A 1 82 ? 6.316 -6.531 -10.205 1.00 62.91 82 GLY A C 1
ATOM 655 O O . GLY A 1 82 ? 7.135 -6.635 -11.120 1.00 62.91 82 GLY A O 1
ATOM 656 N N . PRO A 1 83 ? 6.246 -7.440 -9.212 1.00 57.06 83 PRO A N 1
ATOM 657 C CA . PRO A 1 83 ? 7.100 -8.623 -9.142 1.00 57.06 83 PRO A CA 1
ATOM 658 C C . PRO A 1 83 ? 6.879 -9.525 -10.365 1.00 57.06 83 PRO A C 1
ATOM 660 O O . PRO A 1 83 ? 5.740 -9.850 -10.704 1.00 57.06 83 PRO A O 1
ATOM 663 N N . ILE A 1 84 ? 7.986 -9.892 -11.019 1.00 47.44 84 ILE A N 1
ATOM 664 C CA . ILE A 1 84 ? 8.071 -10.835 -12.147 1.00 47.44 84 ILE A CA 1
ATOM 665 C C . ILE A 1 84 ? 8.611 -12.165 -11.633 1.00 47.44 84 ILE A C 1
ATOM 667 O O . ILE A 1 84 ? 9.617 -12.124 -10.887 1.00 47.44 84 ILE A O 1
#

pLDDT: mean 92.24, std 9.47, range [47.44, 98.25]

Nearest PDB structures (foldseek):
  3uki-assembly1_A  TM=6.876E-01  e=4.342E-01  Porphyromonas gingivalis
  5b7h-assembly2_B-2  TM=7.293E-01  e=1.045E+00  Vibrio vulnificus
  5b7d-assembly1_A  TM=7.371E-01  e=1.794E+00  Vibrio vulnificus
  5vvh-assembly1_B  TM=6.343E-01  e=1.196E+00  Agrobacterium tumefaciens
  1al3-assembly1_A  TM=5.349E-01  e=5.318E-01  Klebsiella aerogenes

Solvent-accessible surface area (backbone atoms only — not comparable to full-atom values): 5431 Å² total; per-residue (Å²): 85,82,38,42,40,32,36,45,82,44,73,66,48,50,59,72,44,41,51,66,79,68,60,73,61,92,55,87,75,50,45,80,44,83,41,75,37,55,58,70,59,33,43,58,38,54,76,68,66,73,51,83,37,66,49,63,49,80,83,56,43,76,84,39,50,91,81,50,80,87,69,99,61,94,81,84,86,63,89,94,58,77,95,128

Sequence (84 aa):
MLIKVAHSPDPDDAFMFYALKMKKFPTPNYEFEDILGDIETLNREAMKESYEVTAISIHAYPYISDKYALLNTGASMGLKYGPI

Foldseek 3Di:
DEFEAEEEPDPLLCVVCVCVVVVVDDDPPYDYDYHYDAQVVQLVCLLVVNGPHTDHDPVSCVVNVVPDDDDPDDDDDDDVDHDD

Secondary structure (DSSP, 8-state):
-EEEEEE-SSHHHHHHHHHHHTT-S--TT-EEEEEE--HHHHHHHHTTT--SEE---TTTGGGGTTT-PPPSS-----TT-S--

Mean predicted aligned error: 3.5 Å